Protein AF-A0A933QJU4-F1 (afdb_monomer_lite)

pLDDT: mean 80.39, std 8.72, range [51.12, 91.5]

Structure (mmCIF, N/CA/C/O backbone):
data_AF-A0A933QJU4-F1
#
_entry.id   AF-A0A933QJU4-F1
#
loop_
_atom_site.group_PDB
_atom_site.id
_atom_site.type_symbol
_atom_site.label_atom_id
_atom_site.label_alt_id
_atom_site.label_comp_id
_atom_site.label_asym_id
_atom_site.label_entity_id
_atom_site.label_seq_id
_atom_site.pdbx_PDB_ins_code
_atom_site.Cartn_x
_atom_site.Cartn_y
_atom_site.Cartn_z
_atom_site.occupancy
_atom_site.B_iso_or_equiv
_atom_site.auth_seq_id
_atom_site.auth_comp_id
_atom_site.auth_asym_id
_atom_site.auth_atom_id
_atom_site.pdbx_PDB_model_num
ATOM 1 N N . ASN A 1 1 ? -8.151 -4.135 20.349 1.00 51.12 1 ASN A N 1
ATOM 2 C CA . ASN A 1 1 ? -8.031 -2.972 19.444 1.00 51.12 1 ASN A CA 1
ATOM 3 C C . ASN A 1 1 ? -6.995 -3.241 18.373 1.00 51.12 1 ASN A C 1
ATOM 5 O O . ASN A 1 1 ? -5.831 -2.906 18.538 1.00 51.12 1 ASN A O 1
ATOM 9 N N . GLN A 1 2 ? -7.422 -3.883 17.292 1.00 58.28 2 GLN A N 1
ATOM 10 C CA . GLN A 1 2 ? -6.669 -3.986 16.048 1.00 58.28 2 GLN A CA 1
ATOM 11 C C . GLN A 1 2 ? -7.614 -3.473 14.964 1.00 58.28 2 GLN A C 1
ATOM 13 O O . GLN A 1 2 ? -8.696 -4.031 14.816 1.00 58.28 2 GLN A O 1
ATOM 18 N N . LEU A 1 3 ? -7.265 -2.342 14.343 1.00 76.19 3 LEU A N 1
ATOM 19 C CA . LEU A 1 3 ? -8.184 -1.592 13.479 1.00 76.19 3 LEU A CA 1
ATOM 20 C C . LEU A 1 3 ? -8.200 -2.136 12.046 1.00 76.19 3 LEU A C 1
ATOM 22 O O . LEU A 1 3 ? -9.257 -2.199 11.444 1.00 76.19 3 LEU A O 1
ATOM 26 N N . TYR A 1 4 ? -7.042 -2.573 11.540 1.00 81.19 4 TYR A N 1
ATOM 27 C CA . TYR A 1 4 ? -6.903 -3.142 10.199 1.00 81.19 4 TYR A CA 1
ATOM 28 C C . TYR A 1 4 ? -6.710 -4.661 10.254 1.00 81.19 4 TYR A C 1
ATOM 30 O O 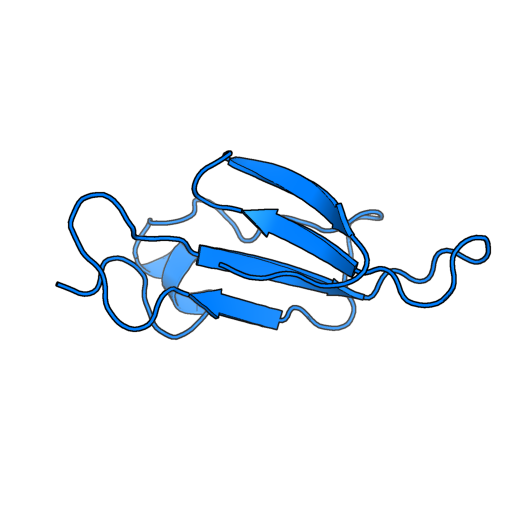. TYR A 1 4 ? -6.023 -5.123 11.169 1.00 81.19 4 TYR A O 1
ATOM 38 N N . PRO A 1 5 ? -7.240 -5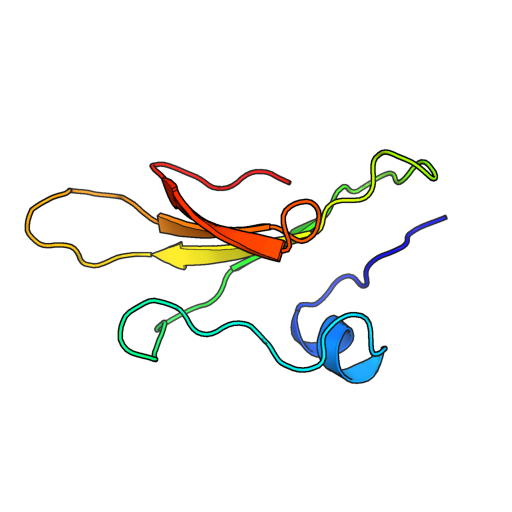.440 9.296 1.00 86.44 5 PRO A N 1
ATOM 39 C CA . PRO A 1 5 ? -7.079 -6.891 9.194 1.00 86.44 5 PRO A CA 1
ATOM 40 C C . PRO A 1 5 ? -5.662 -7.316 8.779 1.00 86.44 5 PRO A C 1
ATOM 42 O O . PRO A 1 5 ? -4.815 -6.488 8.467 1.00 86.44 5 PRO A O 1
ATOM 45 N N . ALA A 1 6 ? -5.356 -8.613 8.882 1.00 86.38 6 ALA A N 1
ATOM 46 C CA . ALA A 1 6 ? -3.988 -9.117 8.710 1.00 86.38 6 ALA A CA 1
ATOM 47 C C . ALA A 1 6 ? -3.579 -9.257 7.243 1.00 86.38 6 ALA A C 1
ATOM 49 O O . ALA A 1 6 ? -2.388 -9.199 6.936 1.00 86.38 6 ALA A O 1
ATOM 50 N N . ALA A 1 7 ? -4.557 -9.432 6.358 1.00 86.94 7 ALA A N 1
ATOM 51 C CA . ALA A 1 7 ? -4.343 -9.594 4.934 1.00 86.94 7 ALA A CA 1
ATOM 52 C C . ALA A 1 7 ? -4.884 -8.396 4.145 1.00 86.94 7 ALA A C 1
ATOM 54 O O . ALA A 1 7 ? -5.903 -7.799 4.488 1.00 86.94 7 ALA A O 1
ATOM 55 N N . LEU A 1 8 ? -4.218 -8.091 3.029 1.00 84.88 8 LEU A N 1
ATOM 56 C CA . LEU A 1 8 ? -4.633 -7.047 2.088 1.00 84.88 8 LEU A CA 1
ATOM 57 C C . LEU A 1 8 ? -6.028 -7.310 1.497 1.00 84.88 8 LEU A C 1
ATOM 59 O O . LEU A 1 8 ? -6.809 -6.379 1.329 1.00 84.88 8 LEU A O 1
ATOM 63 N N . SER A 1 9 ? -6.352 -8.575 1.205 1.00 85.44 9 SER A N 1
ATOM 64 C CA . SER A 1 9 ? -7.668 -9.000 0.698 1.00 85.44 9 SER A CA 1
ATOM 65 C C . SER A 1 9 ? -8.806 -8.670 1.659 1.00 85.44 9 SER A C 1
ATOM 67 O O . SER A 1 9 ? -9.932 -8.382 1.246 1.00 85.44 9 SER A O 1
ATOM 69 N N . ASP A 1 10 ? -8.503 -8.696 2.952 1.00 88.81 10 ASP A N 1
ATOM 70 C CA . ASP A 1 10 ? -9.497 -8.517 3.993 1.00 88.81 10 ASP A CA 1
ATOM 71 C C . ASP A 1 10 ? -9.878 -7.049 4.127 1.00 88.81 10 ASP A C 1
ATOM 73 O O . ASP A 1 10 ? -11.009 -6.789 4.496 1.00 88.81 10 ASP A O 1
ATOM 77 N N . LEU A 1 11 ? -9.002 -6.101 3.760 1.00 84.56 11 LEU A N 1
ATOM 78 C CA . LEU A 1 11 ? -9.310 -4.663 3.788 1.00 84.56 11 LEU A CA 1
ATOM 79 C C . LEU A 1 11 ? -10.487 -4.299 2.880 1.00 84.56 11 LEU A C 1
ATOM 81 O O . LEU A 1 11 ? -11.282 -3.423 3.207 1.00 84.56 11 LEU A O 1
ATOM 85 N N . VAL A 1 12 ? -10.594 -4.960 1.724 1.00 84.50 12 VAL A N 1
ATOM 86 C CA . VAL A 1 12 ? -11.720 -4.743 0.805 1.00 84.50 12 VAL A CA 1
ATOM 87 C C . VAL A 1 12 ? -12.975 -5.437 1.324 1.00 84.50 12 VAL A C 1
ATOM 89 O O . VAL A 1 12 ? -14.072 -4.892 1.240 1.00 84.50 12 VAL A O 1
ATOM 92 N N . THR A 1 13 ? -12.811 -6.622 1.913 1.00 86.31 13 THR A N 1
ATOM 93 C CA . THR A 1 13 ? -13.924 -7.416 2.451 1.00 86.31 13 THR A CA 1
ATOM 94 C C . THR A 1 13 ? -14.517 -6.794 3.723 1.00 86.31 13 THR A C 1
ATOM 96 O O . THR A 1 13 ? -15.730 -6.832 3.912 1.00 86.31 13 THR A O 1
ATOM 99 N N . SER A 1 14 ? -13.686 -6.194 4.581 1.00 84.69 14 SER A N 1
ATOM 100 C CA . SER A 1 14 ? -14.084 -5.493 5.809 1.00 84.69 14 SER A CA 1
ATOM 101 C C . SER A 1 14 ? -14.662 -4.102 5.547 1.00 84.69 14 SER A C 1
ATOM 103 O O . SER A 1 14 ? -15.313 -3.539 6.424 1.00 84.69 14 SER A O 1
ATOM 105 N N . GLY A 1 15 ? -14.439 -3.549 4.351 1.00 82.56 15 GLY A N 1
ATOM 106 C CA . GLY A 1 15 ? -14.849 -2.195 3.986 1.00 82.56 15 GLY A CA 1
ATOM 107 C C . GLY A 1 15 ? -13.882 -1.095 4.436 1.00 82.56 15 GLY A C 1
ATOM 108 O O . GLY A 1 15 ? -14.186 0.080 4.231 1.00 82.56 15 GLY A O 1
ATOM 109 N N . ASP A 1 16 ? -12.715 -1.447 4.989 1.00 82.88 16 ASP A N 1
ATOM 110 C CA . ASP A 1 16 ? -11.644 -0.489 5.315 1.00 82.88 16 ASP A CA 1
ATOM 111 C C . ASP A 1 16 ? -11.062 0.167 4.049 1.00 82.88 16 ASP A C 1
ATOM 113 O O . ASP A 1 16 ? -10.581 1.301 4.074 1.00 82.88 16 ASP A O 1
ATOM 117 N N . LEU A 1 17 ? -11.138 -0.534 2.914 1.00 82.69 17 LEU A N 1
ATOM 118 C CA . LEU A 1 17 ? -10.831 -0.030 1.582 1.00 82.69 17 LEU A CA 1
ATOM 119 C C . LEU A 1 17 ? -11.973 -0.336 0.616 1.00 82.69 17 LEU A C 1
ATOM 121 O O . LEU A 1 17 ? -12.486 -1.446 0.563 1.00 82.69 17 LEU A O 1
ATOM 125 N N . LYS A 1 18 ? -12.312 0.627 -0.247 1.00 84.25 18 LYS A N 1
ATOM 126 C CA . LYS A 1 18 ? -13.241 0.369 -1.365 1.00 84.25 18 LYS A CA 1
ATOM 127 C C . LYS A 1 18 ? -12.626 -0.546 -2.429 1.00 84.25 18 LYS A C 1
ATOM 129 O O . LYS A 1 18 ? -13.343 -1.276 -3.100 1.00 84.25 18 LYS A O 1
ATOM 134 N N . GLN A 1 19 ? -11.310 -0.459 -2.605 1.00 84.75 19 GLN A N 1
ATOM 135 C CA . GLN A 1 19 ? -10.509 -1.282 -3.508 1.00 84.75 19 GLN A CA 1
ATOM 136 C C . GLN A 1 19 ? -9.037 -1.207 -3.093 1.00 84.75 19 GLN A C 1
ATOM 138 O O . GLN A 1 19 ? -8.623 -0.229 -2.464 1.00 84.75 19 GLN A O 1
ATOM 143 N N . VAL A 1 20 ? -8.242 -2.207 -3.476 1.00 84.19 20 VAL A N 1
ATOM 144 C CA . VAL A 1 20 ? -6.782 -2.146 -3.330 1.00 84.19 20 VAL A CA 1
ATOM 145 C C . VAL A 1 20 ? -6.247 -1.047 -4.258 1.00 84.19 20 VAL A C 1
ATOM 147 O O . VAL A 1 20 ? -6.597 -1.043 -5.440 1.00 84.19 20 VAL A O 1
ATOM 150 N N . PRO A 1 21 ? -5.430 -0.102 -3.762 1.00 84.25 21 PRO A N 1
ATOM 151 C CA . PRO A 1 21 ? -4.917 0.961 -4.608 1.00 84.25 21 PRO A CA 1
ATOM 152 C C . PRO A 1 21 ? -3.958 0.413 -5.674 1.00 84.25 21 PRO A C 1
ATOM 154 O O . PRO A 1 21 ? -3.125 -0.461 -5.423 1.00 84.25 21 PRO A O 1
ATOM 157 N N . ALA A 1 22 ? -4.104 0.930 -6.892 1.00 83.25 22 ALA A N 1
ATOM 158 C CA . ALA A 1 22 ? -3.276 0.552 -8.026 1.00 83.25 22 ALA A CA 1
ATOM 159 C C . ALA A 1 22 ? -1.933 1.293 -7.973 1.00 83.25 22 ALA A C 1
ATOM 161 O O . ALA A 1 22 ? -1.904 2.507 -7.762 1.00 83.25 22 ALA A O 1
ATOM 162 N N . GLY A 1 23 ? -0.832 0.567 -8.188 1.00 78.75 23 GLY A N 1
ATOM 163 C CA . GLY A 1 23 ? 0.473 1.194 -8.376 1.00 78.75 23 GLY A CA 1
ATOM 164 C C . GLY A 1 23 ? 0.586 1.904 -9.734 1.00 78.75 23 GLY A C 1
ATOM 165 O O . GLY A 1 23 ? -0.320 1.805 -10.574 1.00 78.75 23 GLY A O 1
ATOM 166 N N . PRO A 1 24 ? 1.699 2.612 -9.985 1.00 74.25 24 PRO A N 1
ATOM 167 C CA . PRO A 1 24 ? 1.955 3.281 -11.256 1.00 74.25 24 PRO A CA 1
ATOM 168 C C . PRO A 1 24 ? 1.931 2.278 -12.416 1.00 74.25 24 PRO A C 1
ATOM 170 O O . PRO A 1 24 ? 2.458 1.176 -12.304 1.00 74.25 24 PRO A O 1
ATOM 173 N N . GLY A 1 25 ? 1.275 2.640 -13.521 1.00 73.00 25 GLY A N 1
ATOM 174 C CA . GLY A 1 25 ? 1.063 1.738 -14.662 1.00 73.00 25 GLY A CA 1
ATOM 175 C C . GLY A 1 25 ? -0.130 0.784 -14.518 1.00 73.00 25 GLY A C 1
ATOM 176 O O . GLY A 1 25 ? -0.396 0.009 -15.430 1.00 73.00 25 GLY A O 1
ATOM 177 N N . GLY A 1 26 ? -0.876 0.843 -13.407 1.00 69.00 26 GLY A N 1
ATOM 178 C CA . GLY A 1 26 ? -2.090 0.045 -13.199 1.00 69.00 26 GLY A CA 1
ATOM 179 C C . GLY A 1 26 ? -1.833 -1.421 -12.840 1.00 69.00 26 GLY A C 1
ATOM 180 O O . GLY A 1 26 ? -2.783 -2.159 -12.589 1.00 69.00 26 GLY A O 1
ATOM 181 N N . THR A 1 27 ? -0.569 -1.844 -12.774 1.00 66.00 27 THR A N 1
ATOM 182 C CA . THR A 1 27 ? -0.173 -3.217 -12.453 1.00 66.00 27 THR A CA 1
ATOM 183 C C . THR A 1 27 ? 1.076 -3.226 -11.582 1.00 66.00 27 THR A C 1
ATOM 185 O O . THR A 1 27 ? 2.138 -2.795 -12.022 1.00 66.00 27 THR A O 1
ATOM 188 N N . CYS A 1 28 ? 0.970 -3.786 -10.379 1.00 74.50 28 CYS A N 1
ATOM 189 C CA . CYS A 1 28 ? 2.128 -4.273 -9.634 1.00 74.50 28 CYS A CA 1
ATOM 190 C C . CYS A 1 28 ? 2.208 -5.795 -9.809 1.00 74.50 28 CYS A C 1
ATOM 192 O O . CYS A 1 28 ? 1.193 -6.477 -9.685 1.00 74.50 28 CYS A O 1
ATOM 194 N N . ALA A 1 29 ? 3.404 -6.337 -10.056 1.00 71.38 29 ALA A N 1
ATOM 195 C CA . ALA A 1 29 ? 3.597 -7.788 -10.138 1.00 71.38 29 ALA A CA 1
ATOM 196 C C . ALA A 1 29 ? 3.306 -8.484 -8.793 1.00 71.38 29 ALA A C 1
ATOM 198 O O . ALA A 1 29 ? 2.693 -9.547 -8.763 1.00 71.38 29 ALA A O 1
ATOM 199 N N . THR A 1 30 ? 3.693 -7.838 -7.688 1.00 78.50 30 THR A N 1
ATOM 200 C CA . THR A 1 30 ? 3.433 -8.304 -6.323 1.00 78.50 30 THR A CA 1
ATOM 201 C C . THR A 1 30 ? 3.168 -7.104 -5.423 1.00 78.50 30 THR A C 1
ATOM 203 O O . THR A 1 30 ? 3.972 -6.171 -5.384 1.00 78.50 30 THR A O 1
ATOM 206 N N . TYR A 1 31 ? 2.057 -7.136 -4.690 1.00 83.62 31 TYR A N 1
ATOM 207 C CA . TYR A 1 31 ? 1.768 -6.181 -3.623 1.00 83.62 31 TYR A CA 1
ATOM 208 C C . TYR A 1 31 ? 2.269 -6.722 -2.284 1.00 83.62 31 TYR A C 1
ATOM 210 O O . TYR A 1 31 ? 2.029 -7.887 -1.964 1.00 83.62 31 TYR A O 1
ATOM 218 N N . SER A 1 32 ? 2.899 -5.869 -1.479 1.00 88.12 32 SER A N 1
ATOM 219 C CA . SER A 1 32 ? 3.162 -6.144 -0.065 1.00 88.12 32 SER A CA 1
ATOM 220 C C . SER A 1 32 ? 2.270 -5.276 0.808 1.00 88.12 32 SER A C 1
ATOM 222 O O . SER A 1 32 ? 1.956 -4.134 0.475 1.00 88.12 32 SER A O 1
ATOM 224 N N . TYR A 1 33 ? 1.882 -5.820 1.953 1.00 88.56 33 TYR A N 1
ATOM 225 C CA . TYR A 1 33 ? 1.026 -5.157 2.922 1.00 88.56 33 TYR A CA 1
ATOM 226 C C . TYR A 1 33 ? 1.665 -5.226 4.301 1.00 88.56 33 TYR A C 1
ATOM 228 O O . TYR A 1 33 ? 2.179 -6.271 4.702 1.00 88.56 33 TYR A O 1
ATOM 236 N N . SER A 1 34 ? 1.620 -4.123 5.039 1.00 88.94 34 SER A N 1
ATOM 237 C CA . SER A 1 34 ? 1.913 -4.146 6.468 1.00 88.94 34 SER A CA 1
ATOM 238 C C . SER A 1 34 ? 1.043 -3.151 7.222 1.00 88.94 34 SER A C 1
ATOM 240 O O . SER A 1 34 ? 0.476 -2.215 6.660 1.00 88.94 34 SER A O 1
ATOM 242 N N . ARG A 1 35 ? 0.914 -3.397 8.522 1.00 87.19 35 ARG A N 1
ATOM 243 C CA . ARG A 1 35 ? 0.094 -2.614 9.443 1.00 87.19 35 ARG A CA 1
ATOM 244 C C . ARG A 1 35 ? 0.821 -2.442 10.762 1.00 87.19 35 ARG A C 1
ATOM 246 O O . ARG A 1 35 ? 1.627 -3.300 11.137 1.00 87.19 35 ARG A O 1
ATOM 253 N N . THR A 1 36 ? 0.477 -1.401 11.506 1.00 85.94 36 THR A N 1
ATOM 254 C CA . THR A 1 36 ? 0.899 -1.265 12.901 1.00 85.94 36 THR A CA 1
ATOM 255 C C . THR A 1 36 ? 0.378 -2.463 13.708 1.00 85.94 36 THR A C 1
ATOM 257 O O . THR A 1 36 ? -0.828 -2.704 13.776 1.00 85.94 36 THR A O 1
ATOM 260 N N . ALA A 1 37 ? 1.281 -3.247 14.309 1.00 75.75 37 ALA A N 1
ATOM 261 C CA . ALA A 1 37 ? 0.916 -4.482 15.014 1.00 75.75 37 ALA A CA 1
ATOM 262 C C . ALA A 1 37 ? 0.041 -4.217 16.252 1.00 75.75 37 ALA A C 1
ATOM 264 O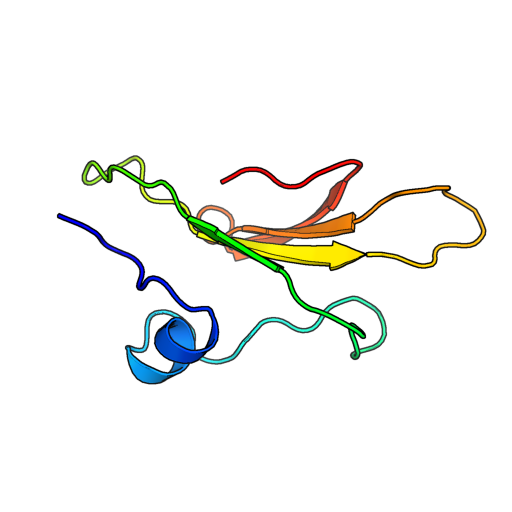 O . ALA A 1 37 ? -0.947 -4.922 16.479 1.00 75.75 37 ALA A O 1
ATOM 265 N N . THR A 1 38 ? 0.376 -3.167 17.006 1.00 76.31 38 THR A N 1
ATOM 266 C CA . THR A 1 38 ? -0.336 -2.745 18.217 1.00 76.31 38 THR A CA 1
ATOM 267 C C . THR A 1 38 ? -0.935 -1.364 17.990 1.00 76.31 38 THR A C 1
ATOM 269 O O . THR A 1 38 ? -0.222 -0.370 17.883 1.00 76.31 38 THR A O 1
ATOM 272 N N . CYS A 1 39 ? -2.259 -1.313 17.906 1.00 67.81 39 CYS A N 1
ATOM 273 C CA . CYS A 1 39 ? -3.015 -0.112 17.581 1.00 67.81 39 CYS A CA 1
ATOM 274 C C . CYS A 1 39 ? -3.463 0.626 18.849 1.00 67.81 39 CYS A C 1
ATOM 276 O O . CYS A 1 39 ? -4.150 0.047 19.694 1.00 67.81 39 CYS A O 1
ATOM 278 N N . THR A 1 40 ? -3.160 1.921 1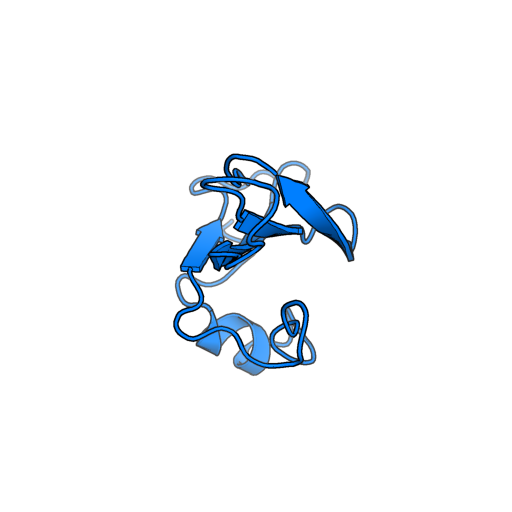8.943 1.00 69.62 40 THR A N 1
ATOM 279 C CA . THR A 1 40 ? -3.930 2.863 19.773 1.00 69.62 40 THR A CA 1
ATOM 280 C C . THR A 1 40 ? -4.929 3.602 18.882 1.00 69.62 40 THR A C 1
ATOM 282 O O . THR A 1 40 ? -4.775 3.596 17.663 1.00 69.62 40 THR A O 1
ATOM 285 N N . THR A 1 41 ? -5.957 4.242 19.446 1.00 64.31 41 THR A N 1
ATOM 286 C CA . THR A 1 41 ? -6.995 4.956 18.668 1.00 64.31 41 THR A CA 1
ATOM 287 C C . THR A 1 41 ? -6.446 6.032 17.723 1.00 64.31 41 THR A C 1
ATOM 289 O O . THR A 1 41 ? -7.162 6.461 16.826 1.00 64.31 41 THR A O 1
ATOM 292 N N . THR A 1 42 ? -5.193 6.458 17.894 1.00 67.81 42 THR A N 1
ATOM 293 C CA . THR A 1 42 ? -4.550 7.534 17.129 1.00 67.81 42 THR A CA 1
ATOM 294 C C . THR A 1 42 ? -3.340 7.091 16.304 1.00 67.81 42 THR A C 1
ATOM 296 O O . THR A 1 42 ? -2.802 7.905 15.563 1.00 67.81 42 THR A O 1
ATOM 299 N N . SER A 1 43 ? -2.898 5.831 16.402 1.00 73.31 43 SER A N 1
ATOM 300 C CA . SER A 1 43 ? -1.632 5.364 15.804 1.00 73.31 43 SER A CA 1
ATOM 301 C C . SER A 1 43 ? -1.794 4.159 14.872 1.00 73.31 43 SER A C 1
ATOM 303 O O . SER A 1 43 ? -0.870 3.364 14.719 1.00 73.31 43 SER A O 1
ATOM 305 N N . CYS A 1 44 ? -2.990 3.964 14.320 1.00 82.62 44 CYS A N 1
ATOM 30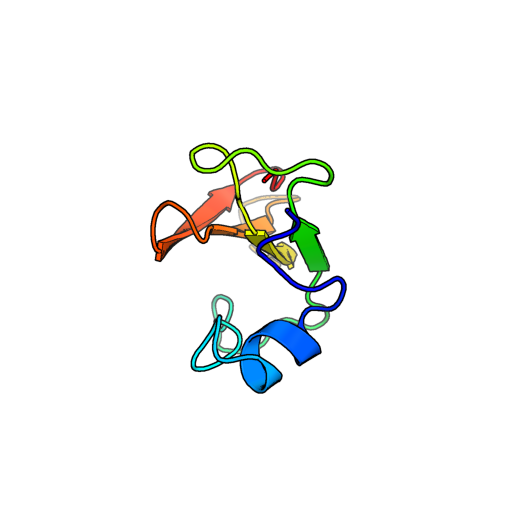6 C CA . CYS A 1 44 ? -3.274 2.865 13.408 1.00 82.62 44 CYS A CA 1
ATOM 307 C C . CYS A 1 44 ? -2.944 3.255 11.972 1.00 82.62 44 CYS A C 1
ATOM 309 O O . CYS A 1 44 ? -3.671 4.045 11.367 1.00 82.62 44 CYS A O 1
ATOM 311 N N . GLU A 1 45 ? -1.914 2.640 11.405 1.00 86.69 45 GLU A N 1
ATOM 312 C CA . GLU A 1 45 ? -1.573 2.799 9.99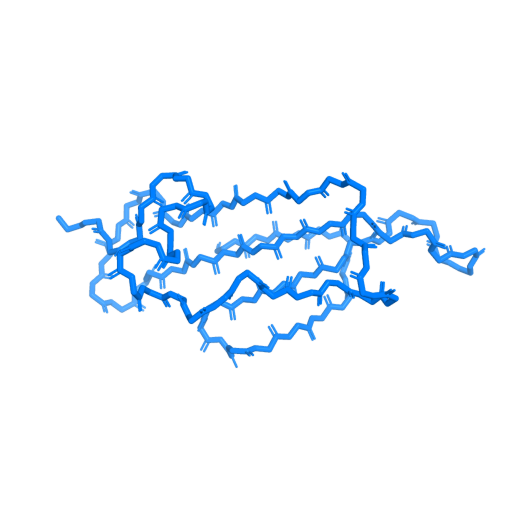8 1.00 86.69 45 GLU A CA 1
ATOM 313 C C . GLU A 1 45 ? -1.537 1.443 9.294 1.00 86.69 45 GLU A C 1
ATOM 315 O O . GLU A 1 45 ? -1.105 0.418 9.834 1.00 86.69 45 GLU A O 1
ATOM 320 N N . ALA A 1 46 ? -2.036 1.454 8.069 1.00 88.38 46 ALA A N 1
ATOM 321 C CA . ALA A 1 46 ? -1.893 0.398 7.093 1.00 88.38 46 ALA A CA 1
ATOM 322 C C . ALA A 1 46 ? -1.170 0.987 5.883 1.00 88.38 46 ALA A C 1
ATOM 324 O O . ALA A 1 46 ? -1.481 2.096 5.440 1.00 88.38 46 ALA A O 1
ATOM 325 N N . GLN A 1 47 ? -0.231 0.227 5.333 1.00 89.88 47 GLN A N 1
ATOM 326 C CA . GLN A 1 47 ? 0.461 0.595 4.109 1.00 89.88 47 GLN A CA 1
ATOM 327 C C . GLN A 1 47 ? 0.420 -0.552 3.105 1.00 89.88 47 GLN A C 1
ATOM 329 O O . GLN A 1 47 ? 0.484 -1.731 3.469 1.00 89.88 47 GLN A O 1
ATOM 334 N N . VAL A 1 48 ? 0.323 -0.188 1.833 1.00 89.94 48 VAL A N 1
ATOM 335 C CA . VAL A 1 48 ? 0.405 -1.105 0.697 1.00 89.94 48 VAL A CA 1
ATOM 336 C C . VAL A 1 48 ? 1.551 -0.632 -0.172 1.00 89.94 48 VAL A C 1
ATOM 338 O O . VAL A 1 48 ? 1.658 0.563 -0.442 1.00 89.94 48 VAL A O 1
ATOM 341 N N . ASN A 1 49 ? 2.393 -1.549 -0.628 1.00 88.44 49 ASN A N 1
ATOM 342 C CA . ASN A 1 49 ? 3.498 -1.189 -1.493 1.00 88.44 49 ASN A CA 1
ATOM 343 C C . ASN A 1 49 ? 3.758 -2.178 -2.610 1.00 88.44 49 ASN A C 1
ATOM 345 O O . ASN A 1 49 ? 3.308 -3.322 -2.569 1.00 88.44 49 ASN A O 1
ATOM 349 N N . CYS A 1 50 ? 4.501 -1.719 -3.609 1.00 88.50 50 CYS A N 1
ATOM 350 C CA . CYS A 1 50 ? 5.069 -2.585 -4.624 1.00 88.50 50 CYS A CA 1
ATOM 351 C C . CYS A 1 50 ? 6.376 -2.011 -5.173 1.00 88.50 50 CYS A C 1
ATOM 353 O O . CYS A 1 50 ? 6.622 -0.807 -5.087 1.00 88.50 50 CYS A O 1
ATOM 355 N N . ALA A 1 51 ? 7.227 -2.883 -5.715 1.00 84.50 51 ALA A N 1
ATOM 356 C CA . ALA A 1 51 ? 8.481 -2.474 -6.336 1.00 84.50 51 ALA A CA 1
ATOM 357 C C . ALA A 1 51 ? 8.221 -1.669 -7.611 1.00 84.50 51 ALA A C 1
ATOM 359 O O . ALA A 1 51 ? 7.407 -2.073 -8.447 1.00 84.50 51 ALA A O 1
ATOM 360 N N . LEU A 1 52 ? 8.942 -0.562 -7.770 1.00 77.44 52 LEU A N 1
ATOM 361 C CA . LEU A 1 52 ? 8.984 0.180 -9.019 1.00 77.44 52 LEU A CA 1
ATOM 362 C C . LEU A 1 52 ? 10.147 -0.325 -9.865 1.00 77.44 52 LEU A C 1
ATOM 364 O O . LEU A 1 52 ? 11.249 -0.553 -9.373 1.00 77.44 52 LEU A O 1
ATOM 368 N N . GLN A 1 53 ? 9.886 -0.504 -11.156 1.00 70.06 53 GLN A N 1
ATOM 369 C CA . GLN A 1 53 ? 10.931 -0.705 -12.156 1.00 70.06 53 GLN A CA 1
ATOM 370 C C . GLN A 1 53 ? 11.189 0.617 -12.874 1.00 70.06 53 GLN A C 1
ATOM 372 O O . GLN A 1 53 ? 11.049 0.701 -14.092 1.00 70.06 53 GLN A O 1
ATOM 377 N N . ASP A 1 54 ? 11.497 1.670 -12.117 1.00 67.12 54 ASP A N 1
ATOM 378 C CA . ASP A 1 54 ? 11.960 2.903 -12.740 1.00 67.12 54 ASP A CA 1
ATOM 379 C C . ASP A 1 54 ? 13.399 2.680 -13.250 1.00 67.12 54 ASP A C 1
ATOM 381 O O . ASP A 1 54 ? 14.296 2.391 -12.452 1.00 67.12 54 ASP A O 1
ATOM 385 N N . PRO A 1 55 ? 13.663 2.783 -14.567 1.00 63.97 55 PRO A N 1
ATOM 386 C CA . PRO A 1 55 ? 15.012 2.627 -15.109 1.00 63.97 55 PRO A CA 1
ATOM 387 C C . PRO A 1 55 ? 15.977 3.742 -14.674 1.00 63.97 55 PRO A C 1
ATOM 389 O O . PRO A 1 55 ? 17.187 3.601 -14.852 1.00 63.97 55 PRO A O 1
ATOM 392 N N . LEU A 1 56 ? 15.466 4.850 -14.138 1.00 67.44 56 LEU A N 1
ATOM 393 C CA . LEU A 1 56 ? 16.236 6.008 -13.691 1.00 67.44 56 LEU A CA 1
ATOM 394 C C . LEU A 1 56 ? 16.548 5.964 -12.193 1.00 67.44 56 LEU A C 1
ATOM 396 O O . LEU A 1 56 ? 17.450 6.676 -11.748 1.00 67.44 56 LEU A O 1
ATOM 400 N N . VAL A 1 57 ? 15.844 5.131 -11.419 1.00 64.00 57 VAL A N 1
ATOM 401 C CA . VAL A 1 57 ? 16.005 5.058 -9.964 1.00 64.00 57 VAL A CA 1
ATOM 402 C C . VAL A 1 57 ? 16.073 3.604 -9.507 1.00 64.00 57 VAL A C 1
ATOM 404 O O . VAL A 1 57 ? 15.079 2.890 -9.413 1.00 64.00 57 VAL A O 1
ATOM 407 N N . ALA A 1 58 ? 17.285 3.151 -9.188 1.00 66.19 58 ALA A N 1
ATOM 408 C CA . ALA A 1 58 ? 17.488 1.800 -8.688 1.00 66.19 58 ALA A CA 1
ATOM 409 C C . ALA A 1 58 ? 16.862 1.631 -7.289 1.00 66.19 58 ALA A C 1
ATOM 411 O O . ALA A 1 58 ? 17.334 2.222 -6.319 1.00 66.19 58 ALA A O 1
ATOM 412 N N . GLY A 1 59 ? 15.851 0.763 -7.178 1.00 68.69 59 GLY A N 1
ATOM 413 C CA . GLY A 1 59 ? 15.399 0.214 -5.896 1.00 68.69 59 GLY A CA 1
ATOM 414 C C . GLY A 1 59 ? 14.347 1.023 -5.135 1.00 68.69 59 GLY A C 1
ATOM 415 O O . GLY A 1 59 ? 14.288 0.909 -3.911 1.00 68.69 59 GLY A O 1
ATOM 416 N N . THR A 1 60 ? 13.515 1.819 -5.810 1.00 82.94 60 THR A N 1
ATOM 417 C CA . THR A 1 60 ? 12.357 2.464 -5.175 1.00 82.94 60 THR A CA 1
ATOM 418 C C . THR A 1 60 ? 11.120 1.567 -5.150 1.00 82.94 60 THR A C 1
ATOM 420 O O . THR A 1 60 ? 10.943 0.624 -5.926 1.00 82.94 60 THR A O 1
ATOM 423 N N . VAL A 1 61 ? 10.241 1.865 -4.203 1.00 86.38 61 VAL A N 1
ATOM 424 C CA . VAL A 1 61 ? 8.924 1.267 -4.031 1.00 86.38 61 VAL A CA 1
ATOM 425 C C . VAL A 1 61 ? 7.872 2.363 -4.092 1.00 86.38 61 VAL A C 1
ATOM 427 O O . VAL A 1 61 ? 8.067 3.484 -3.621 1.00 86.38 61 VAL A O 1
ATOM 430 N N . TRP A 1 62 ? 6.724 2.022 -4.653 1.00 89.00 62 TRP A N 1
ATOM 431 C CA . TRP A 1 62 ? 5.519 2.817 -4.510 1.00 89.00 62 TRP A CA 1
ATOM 432 C C . TRP A 1 62 ? 4.865 2.458 -3.180 1.00 89.00 62 TRP A C 1
ATOM 434 O O . TRP A 1 62 ? 4.629 1.280 -2.921 1.00 89.00 62 TRP A O 1
ATOM 444 N N . CYS A 1 63 ? 4.574 3.456 -2.351 1.00 89.88 63 CYS A N 1
ATOM 445 C CA . CYS A 1 63 ? 3.956 3.301 -1.039 1.00 89.88 63 CYS A CA 1
ATOM 446 C C . CYS A 1 63 ? 2.623 4.041 -0.998 1.00 89.88 63 CYS A C 1
ATOM 448 O O . CYS A 1 63 ? 2.607 5.261 -1.137 1.00 89.88 63 CYS A O 1
ATOM 450 N N . TRP A 1 64 ? 1.531 3.347 -0.704 1.00 91.50 64 TRP A N 1
ATOM 451 C CA . TRP A 1 64 ? 0.264 3.951 -0.298 1.00 91.50 64 TRP A CA 1
ATOM 452 C C . TRP A 1 64 ? 0.094 3.864 1.222 1.00 91.50 64 TRP A C 1
ATOM 454 O O . TRP A 1 64 ? 0.354 2.809 1.804 1.00 91.50 64 TRP A O 1
ATOM 464 N N . LYS A 1 65 ? -0.356 4.953 1.857 1.00 88.94 65 LYS A N 1
ATOM 465 C CA . LYS A 1 65 ? -0.548 5.054 3.315 1.00 88.94 65 LYS A CA 1
ATOM 466 C C . LYS A 1 65 ? -1.988 5.412 3.670 1.00 88.94 65 LYS A C 1
ATOM 468 O O . LYS A 1 65 ? -2.548 6.366 3.128 1.00 88.94 65 LYS A O 1
ATOM 473 N N . SER A 1 66 ? -2.566 4.710 4.644 1.00 86.12 66 SER A N 1
ATOM 474 C CA . SER A 1 66 ? -3.946 4.950 5.086 1.00 86.12 66 SER A CA 1
ATOM 475 C C . SER A 1 66 ? -4.138 6.305 5.769 1.00 86.12 66 SER A C 1
ATOM 477 O O . SER A 1 66 ? -5.191 6.916 5.631 1.00 86.12 66 SER A O 1
ATOM 479 N N . THR A 1 67 ? -3.130 6.786 6.503 1.00 84.06 67 THR A N 1
ATOM 480 C CA . THR A 1 67 ? -3.196 8.032 7.288 1.00 84.06 67 THR A CA 1
ATOM 481 C C . THR A 1 67 ? -3.229 9.281 6.413 1.00 84.06 67 THR A C 1
ATOM 483 O O . THR A 1 67 ? -3.875 10.265 6.767 1.00 84.06 67 THR A O 1
ATOM 486 N N . THR A 1 68 ? -2.573 9.241 5.254 1.00 84.38 68 THR A N 1
ATOM 487 C CA . THR A 1 68 ? -2.549 10.355 4.296 1.00 84.38 68 THR A CA 1
ATOM 488 C C . THR A 1 68 ? -3.521 10.160 3.136 1.00 84.38 68 THR A C 1
ATOM 490 O O . THR A 1 68 ? -3.794 11.111 2.407 1.00 84.38 68 THR A O 1
ATOM 493 N N . GLY A 1 69 ? -4.018 8.935 2.924 1.00 82.75 69 GLY A N 1
ATOM 494 C CA . GLY A 1 69 ? -4.835 8.564 1.765 1.00 82.75 69 GLY A CA 1
ATOM 495 C C . GLY A 1 69 ? -4.099 8.684 0.425 1.00 82.75 69 GLY A C 1
ATOM 496 O O . GLY A 1 69 ? -4.720 8.535 -0.628 1.00 82.75 69 GLY A O 1
ATOM 497 N N . GLY A 1 70 ? -2.795 8.962 0.451 1.00 84.94 70 GLY A N 1
ATOM 498 C CA . GLY A 1 70 ? -1.974 9.249 -0.716 1.00 84.94 70 GLY A CA 1
ATOM 499 C C . GLY A 1 70 ? -0.922 8.178 -0.963 1.00 84.94 70 GLY A C 1
ATOM 500 O O . GLY A 1 70 ? -0.655 7.328 -0.109 1.00 84.94 70 GLY A O 1
ATOM 501 N N . ALA A 1 71 ? -0.311 8.250 -2.145 1.00 87.56 71 ALA A N 1
ATOM 502 C CA . ALA A 1 71 ? 0.817 7.409 -2.496 1.00 87.56 71 ALA A CA 1
ATOM 503 C C . ALA A 1 71 ? 2.054 8.229 -2.865 1.00 87.56 71 ALA A C 1
ATOM 505 O O . ALA A 1 71 ? 1.940 9.307 -3.447 1.00 87.56 71 ALA A O 1
ATOM 506 N N . VAL A 1 72 ? 3.226 7.705 -2.517 1.00 88.44 72 VAL A N 1
ATOM 507 C CA . VAL A 1 72 ? 4.533 8.317 -2.769 1.00 88.44 72 VAL A CA 1
ATOM 508 C C . VAL A 1 72 ? 5.519 7.263 -3.250 1.00 88.44 72 VAL A C 1
ATOM 510 O O . VAL A 1 72 ? 5.406 6.088 -2.908 1.00 88.44 72 VAL A O 1
ATOM 513 N N . GLU A 1 73 ? 6.504 7.692 -4.023 1.00 88.56 73 GLU A N 1
ATOM 514 C CA . GLU A 1 73 ? 7.688 6.891 -4.307 1.00 88.56 73 GLU A CA 1
ATOM 515 C C . GLU A 1 73 ? 8.711 7.064 -3.175 1.00 88.56 73 GLU A C 1
ATOM 517 O O . GLU A 1 73 ? 8.978 8.185 -2.739 1.00 88.56 73 GLU A O 1
ATOM 522 N N . ALA A 1 74 ? 9.259 5.961 -2.665 1.00 87.06 74 ALA A N 1
ATOM 523 C CA . ALA A 1 74 ? 10.231 5.967 -1.574 1.00 87.06 74 ALA A CA 1
ATOM 524 C C . ALA A 1 74 ? 11.216 4.796 -1.685 1.00 87.06 74 ALA A C 1
ATOM 526 O O . ALA A 1 74 ? 10.969 3.827 -2.390 1.00 87.06 74 ALA A O 1
ATOM 527 N N . ALA A 1 75 ? 12.326 4.843 -0.945 1.00 84.94 75 ALA A N 1
ATOM 528 C CA . ALA A 1 75 ? 13.271 3.721 -0.876 1.00 84.94 75 ALA A CA 1
ATOM 529 C C . ALA A 1 75 ? 12.711 2.506 -0.104 1.00 84.94 75 ALA A C 1
ATOM 531 O O . ALA A 1 75 ? 13.127 1.373 -0.319 1.00 84.94 75 ALA A O 1
ATOM 532 N N . SER A 1 76 ? 11.780 2.736 0.826 1.00 84.31 76 SER A N 1
ATOM 533 C CA . SER A 1 76 ? 11.069 1.689 1.568 1.00 84.31 76 SER A CA 1
ATOM 534 C C . SER A 1 76 ? 9.757 2.237 2.134 1.00 84.31 76 SER A C 1
ATOM 536 O O . SER A 1 76 ? 9.608 3.452 2.284 1.00 84.31 76 SER A O 1
ATOM 538 N N . CYS A 1 77 ? 8.820 1.349 2.471 1.00 84.44 77 CYS A N 1
ATOM 539 C CA . CYS A 1 77 ? 7.553 1.725 3.094 1.00 84.44 77 CYS A CA 1
ATOM 540 C C . CYS A 1 77 ? 7.485 1.209 4.531 1.00 84.44 77 CYS A C 1
ATOM 542 O O . CYS A 1 77 ? 7.735 0.031 4.786 1.00 84.44 77 CYS A O 1
ATOM 544 N N . ALA A 1 78 ? 7.085 2.084 5.449 1.00 81.94 78 ALA A N 1
ATOM 545 C CA . ALA A 1 78 ? 6.812 1.745 6.838 1.00 81.94 78 ALA A CA 1
ATOM 546 C C . ALA A 1 78 ? 5.439 2.314 7.238 1.00 81.94 78 ALA A C 1
ATOM 548 O O . ALA A 1 78 ? 5.171 3.478 6.902 1.00 81.94 78 ALA A O 1
ATOM 549 N N . PRO A 1 79 ? 4.579 1.506 7.885 1.00 71.88 79 PRO A N 1
ATOM 550 C CA . PRO A 1 79 ? 3.381 1.992 8.553 1.00 71.88 79 PRO A CA 1
ATOM 551 C C . PRO A 1 79 ? 3.743 2.732 9.846 1.00 71.88 79 PRO A C 1
ATOM 553 O O . PRO A 1 79 ? 4.811 2.436 10.432 1.00 71.88 79 PRO A O 1
#

Sequence (79 aa):
NQLYPAALSDLVTSGDLKQVPAGPGGTCATYSYSRTATCTTTSCEAQVNCALQDPLVAGTVWCWKSTTGGAVEAASCAP

Radius of gyration: 12.84 Å; chains: 1; bounding box: 32×20×35 Å

Foldseek 3Di:
DQDDDPDPVVCCVVVVDVDDDADPPRDAPDKDKDWDPDDDPPRTKIKIKGWDPDVVDPQWIWIQISVVNDIDIDNDDDD

Secondary structure (DSSP, 8-state):
---S-SSHHHHHHHTS-SSPPP-GGG--SS-EEEE-SS--TT---EEEEEE---TTSTT-EEEEETTTS-EEEES----